Protein AF-A0A4Y2L4U5-F1 (afdb_monomer_lite)

InterPro domains:
  IPR036397 Ribonuclease H superfamily [G3DSA:3.30.420.10] (2-110)

Secondary structure (DSSP, 8-state):
----PPPP-----------EEEEE-SS-EEEEEE-EEEETTEEEE----HHHHHHHIIIIIHHHHHHTT-TTTPPEE----TTTT-HHHHHHHHHHH-GGGEE-TT---S--SSS--

Organism: Araneus ventricosus (NCBI:txid182803)

Structure (mmCIF, N/CA/C/O backbone):
data_AF-A0A4Y2L4U5-F1
#
_entry.id   AF-A0A4Y2L4U5-F1
#
loop_
_atom_site.group_PDB
_atom_site.id
_atom_site.type_symbol
_atom_site.label_atom_id
_atom_site.label_alt_id
_atom_site.label_comp_id
_atom_site.label_asym_id
_atom_site.label_entity_id
_atom_site.label_seq_id
_atom_site.pdbx_PDB_ins_code
_atom_site.Cartn_x
_atom_site.Cartn_y
_atom_site.Cartn_z
_atom_site.occupancy
_atom_site.B_iso_or_equiv
_atom_site.auth_seq_id
_atom_site.auth_comp_id
_atom_site.auth_asym_id
_atom_site.auth_atom_id
_atom_site.pdbx_PDB_model_num
ATOM 1 N N . MET A 1 1 ? 17.353 -21.705 -60.946 1.00 41.56 1 MET A N 1
ATOM 2 C CA . MET A 1 1 ? 17.799 -20.732 -59.926 1.00 41.56 1 MET A CA 1
ATOM 3 C C . MET A 1 1 ? 16.561 -20.197 -59.204 1.00 41.56 1 MET A C 1
ATOM 5 O O . MET A 1 1 ? 16.009 -19.189 -59.617 1.00 41.56 1 MET A O 1
ATOM 9 N N . GLY A 1 2 ? 16.032 -20.931 -58.219 1.00 46.03 2 GLY A N 1
ATOM 10 C CA . GLY A 1 2 ? 14.831 -20.514 -57.483 1.00 46.03 2 GLY A CA 1
ATOM 11 C C . GLY A 1 2 ? 15.214 -19.593 -56.328 1.00 46.03 2 GLY A C 1
ATOM 12 O O . GLY A 1 2 ? 15.958 -20.016 -55.444 1.00 46.03 2 GLY A O 1
ATOM 13 N N . LYS A 1 3 ? 14.755 -18.337 -56.345 1.00 51.97 3 LYS A N 1
ATOM 14 C CA . LYS A 1 3 ? 14.899 -17.430 -55.199 1.00 51.97 3 LYS A CA 1
ATOM 15 C C . LYS A 1 3 ? 14.043 -17.972 -54.053 1.00 51.97 3 LYS A C 1
ATOM 17 O O . LYS A 1 3 ? 12.841 -18.145 -54.214 1.00 51.97 3 LYS A O 1
ATOM 22 N N . ARG A 1 4 ? 14.674 -18.261 -52.913 1.00 55.44 4 ARG A N 1
ATOM 23 C CA . ARG A 1 4 ? 13.968 -18.499 -51.650 1.00 55.44 4 ARG A CA 1
ATOM 24 C C . ARG A 1 4 ? 13.429 -17.153 -51.182 1.00 55.44 4 ARG A C 1
ATOM 26 O O . ARG A 1 4 ? 14.217 -16.263 -50.874 1.00 55.44 4 ARG A O 1
ATOM 33 N N . GLU A 1 5 ? 12.113 -16.998 -51.179 1.00 60.00 5 GLU A N 1
ATOM 34 C CA . GLU A 1 5 ? 11.465 -15.865 -50.527 1.00 60.00 5 GLU A CA 1
ATOM 35 C C . GLU A 1 5 ? 11.563 -16.060 -49.010 1.00 60.00 5 GLU A C 1
ATOM 37 O O . GLU A 1 5 ? 11.252 -17.130 -48.483 1.00 60.00 5 GLU A O 1
ATOM 42 N N . SER A 1 6 ? 12.079 -15.053 -48.308 1.00 60.22 6 SER A N 1
ATOM 43 C CA . SER A 1 6 ? 12.172 -15.060 -46.851 1.00 60.22 6 SER A CA 1
ATOM 44 C C . SER A 1 6 ? 10.791 -14.808 -46.256 1.00 60.22 6 SER A C 1
ATOM 46 O O . SER A 1 6 ? 10.189 -13.764 -46.510 1.00 60.22 6 SER A O 1
ATOM 48 N N . VAL A 1 7 ? 10.316 -15.741 -45.437 1.00 60.62 7 VAL A N 1
ATOM 49 C CA . VAL A 1 7 ? 9.098 -15.572 -44.639 1.00 60.62 7 VAL A CA 1
ATOM 50 C C . VAL A 1 7 ? 9.316 -14.407 -43.660 1.00 60.62 7 VAL A C 1
ATOM 52 O O . VAL A 1 7 ? 10.354 -14.384 -42.991 1.00 60.62 7 VAL A O 1
ATOM 55 N N . PRO A 1 8 ? 8.400 -13.426 -43.564 1.00 58.03 8 PRO A N 1
ATOM 56 C CA . PRO A 1 8 ? 8.550 -12.332 -42.616 1.00 58.03 8 PRO A CA 1
ATOM 57 C C . PRO A 1 8 ? 8.542 -12.879 -41.186 1.00 58.03 8 PRO A C 1
ATOM 59 O O . PRO A 1 8 ? 7.663 -13.648 -40.797 1.00 58.03 8 PRO A O 1
ATOM 62 N N . ASN A 1 9 ? 9.556 -12.481 -40.418 1.00 53.09 9 ASN A N 1
ATOM 63 C CA . ASN A 1 9 ? 9.706 -12.802 -39.007 1.00 53.09 9 ASN A CA 1
ATOM 64 C C . ASN A 1 9 ? 8.513 -12.197 -38.253 1.00 53.09 9 ASN A C 1
ATOM 66 O O . ASN A 1 9 ? 8.425 -10.978 -38.110 1.00 53.09 9 ASN A O 1
ATOM 70 N N . ALA A 1 10 ? 7.561 -13.031 -37.841 1.00 52.31 10 ALA A N 1
ATOM 71 C CA . ALA A 1 10 ? 6.441 -12.583 -37.034 1.00 52.31 10 ALA A CA 1
ATOM 72 C C . ALA A 1 10 ? 6.991 -12.107 -35.684 1.00 52.31 10 ALA A C 1
ATOM 74 O O . ALA A 1 10 ? 7.382 -12.913 -34.840 1.00 52.31 10 ALA A O 1
ATOM 75 N N . THR A 1 11 ? 7.038 -10.791 -35.480 1.00 55.84 11 THR A N 1
ATOM 76 C CA . THR A 1 11 ? 7.240 -10.205 -34.158 1.00 55.84 11 THR A CA 1
ATOM 77 C C . THR A 1 11 ? 6.074 -10.667 -33.293 1.00 55.84 11 THR A C 1
ATOM 79 O O . THR A 1 11 ? 4.966 -10.148 -33.413 1.00 55.84 11 THR A O 1
ATOM 82 N N . ILE A 1 12 ? 6.298 -11.677 -32.449 1.00 56.53 12 ILE A N 1
ATOM 83 C CA . ILE A 1 12 ? 5.379 -12.004 -31.359 1.00 56.53 12 ILE A CA 1
ATOM 84 C C . ILE A 1 12 ? 5.230 -10.705 -30.566 1.00 56.53 12 ILE A C 1
ATOM 86 O O . ILE A 1 12 ? 6.202 -10.227 -29.976 1.00 56.53 12 ILE A O 1
ATOM 90 N N . ALA A 1 13 ? 4.045 -10.093 -30.604 1.00 57.28 13 ALA A N 1
ATOM 91 C CA . ALA A 1 13 ? 3.735 -8.985 -29.720 1.00 57.28 13 ALA A CA 1
ATOM 92 C C . ALA A 1 13 ? 3.994 -9.483 -28.296 1.00 57.28 13 ALA A C 1
ATOM 94 O O . ALA A 1 13 ? 3.354 -10.432 -27.840 1.00 57.28 13 ALA A O 1
ATOM 95 N N . SER A 1 14 ? 4.993 -8.904 -27.629 1.00 60.44 14 SER A N 1
ATOM 96 C CA . SER A 1 14 ? 5.246 -9.185 -26.223 1.00 60.44 14 SER A CA 1
ATOM 97 C C . SER A 1 14 ? 3.952 -8.892 -25.473 1.00 60.44 14 SER A C 1
ATOM 99 O O . SER A 1 14 ? 3.481 -7.753 -25.483 1.00 60.44 14 SER A O 1
ATOM 101 N N . LEU A 1 15 ? 3.337 -9.918 -24.882 1.00 58.50 15 LEU A N 1
ATOM 102 C CA . LEU A 1 15 ? 2.207 -9.733 -23.981 1.00 58.50 15 LEU A CA 1
ATOM 103 C C . LEU A 1 15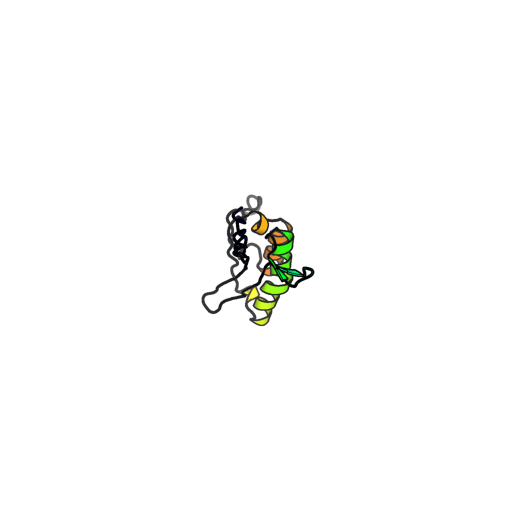 ? 2.724 -8.927 -22.788 1.00 58.50 15 LEU A C 1
ATOM 105 O O . LEU A 1 15 ? 3.405 -9.456 -21.909 1.00 58.50 15 LEU A O 1
ATOM 109 N N . GLN A 1 16 ? 2.463 -7.622 -22.789 1.00 70.50 16 GLN A N 1
ATOM 110 C CA . GLN A 1 16 ? 2.907 -6.741 -21.719 1.00 70.50 16 GLN A CA 1
ATOM 111 C C . GLN A 1 16 ? 2.064 -7.012 -20.469 1.00 70.50 16 GLN A C 1
ATOM 113 O O . GLN A 1 16 ? 0.886 -6.666 -20.406 1.00 70.50 16 GLN A O 1
ATOM 118 N N . SER A 1 17 ? 2.668 -7.653 -19.465 1.00 80.50 17 SER A N 1
ATOM 119 C CA . SER A 1 17 ? 2.037 -7.853 -18.160 1.00 80.50 17 SER A CA 1
ATOM 120 C C . SER A 1 17 ? 2.022 -6.537 -17.390 1.00 80.50 17 SER A C 1
ATOM 122 O O . SER A 1 17 ? 3.076 -6.064 -16.964 1.00 80.50 17 SER A O 1
ATOM 124 N N . GLN A 1 18 ? 0.830 -5.995 -17.145 1.00 86.88 18 GLN A N 1
ATOM 125 C CA . GLN A 1 18 ? 0.650 -4.831 -16.280 1.00 86.88 18 GLN A CA 1
ATOM 126 C C . GLN A 1 18 ? 0.727 -5.225 -14.805 1.00 86.88 18 GLN A C 1
ATOM 12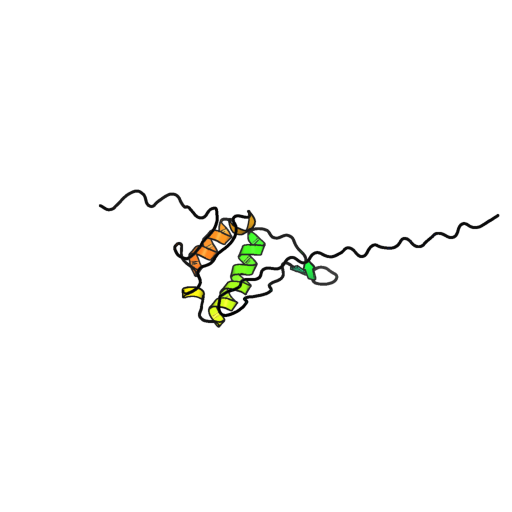8 O O . GLN A 1 18 ? 0.233 -6.279 -14.404 1.00 86.88 18 GLN A O 1
ATOM 133 N N . LYS A 1 19 ? 1.355 -4.372 -13.993 1.00 92.44 19 LYS A N 1
ATOM 134 C CA . LYS A 1 19 ? 1.376 -4.511 -12.534 1.00 92.44 19 LYS A CA 1
ATOM 135 C C . LYS A 1 19 ? 0.517 -3.416 -11.934 1.00 92.44 19 LYS A C 1
ATOM 137 O O . LYS A 1 19 ? 0.769 -2.233 -12.154 1.00 92.44 19 LYS A O 1
ATOM 142 N N . VAL A 1 20 ? -0.479 -3.830 -11.167 1.00 93.69 20 VAL A N 1
ATOM 143 C CA . VAL A 1 20 ? -1.492 -2.951 -10.593 1.00 93.69 20 VAL A CA 1
ATOM 144 C C . VAL A 1 20 ? -1.594 -3.193 -9.094 1.00 93.69 20 VAL A C 1
ATOM 146 O O . VAL A 1 20 ? -1.457 -4.324 -8.628 1.00 93.69 20 VAL A O 1
ATOM 149 N N . TRP A 1 21 ? -1.843 -2.128 -8.345 1.00 96.06 21 TRP A N 1
ATOM 150 C CA . TRP A 1 21 ? -2.310 -2.185 -6.973 1.00 96.06 21 TRP A CA 1
ATOM 151 C C . TRP A 1 21 ? -3.797 -1.845 -6.932 1.00 96.06 21 TRP A C 1
ATOM 153 O O . TRP A 1 21 ? -4.240 -0.873 -7.544 1.00 96.06 21 TRP A O 1
ATOM 163 N N . CYS A 1 22 ? -4.570 -2.626 -6.190 1.00 95.44 22 CYS A N 1
ATOM 164 C CA . CYS A 1 22 ? -5.971 -2.339 -5.930 1.00 95.44 22 CYS A CA 1
ATOM 165 C C . CYS A 1 22 ? -6.312 -2.775 -4.509 1.00 95.44 22 CYS A C 1
ATOM 167 O O . CYS A 1 22 ? -5.993 -3.892 -4.104 1.00 95.44 22 CYS A O 1
ATOM 169 N N . GLY A 1 23 ? -6.985 -1.898 -3.775 1.00 94.44 23 GLY A N 1
ATOM 170 C CA . GLY A 1 23 ? -7.600 -2.200 -2.494 1.00 94.44 23 GLY A CA 1
ATOM 171 C C .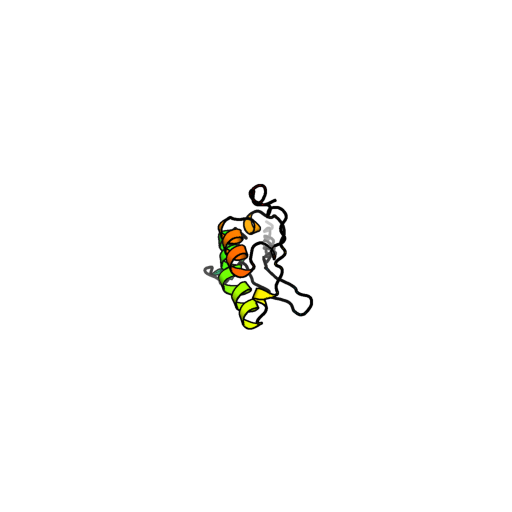 GLY A 1 23 ? -9.093 -2.419 -2.682 1.00 94.44 23 GLY A C 1
ATOM 172 O O . GLY A 1 23 ? -9.715 -1.836 -3.570 1.00 94.44 23 GLY A O 1
ATOM 173 N N . PHE A 1 24 ? -9.690 -3.241 -1.834 1.00 93.75 24 PHE A N 1
ATOM 174 C CA . PHE A 1 24 ? -11.134 -3.407 -1.781 1.00 93.75 24 PHE A CA 1
ATOM 175 C C . PHE A 1 24 ? -11.592 -3.322 -0.332 1.00 93.75 24 PHE A C 1
ATOM 177 O O . PHE A 1 24 ? -10.916 -3.783 0.586 1.00 93.75 24 PHE A O 1
ATOM 184 N N . THR A 1 25 ? -12.747 -2.706 -0.137 1.00 91.81 25 THR A N 1
ATOM 185 C CA . THR A 1 25 ? -13.463 -2.665 1.137 1.00 91.81 25 THR A CA 1
ATOM 186 C C . THR A 1 25 ? -14.849 -3.267 0.928 1.00 91.81 25 THR A C 1
ATOM 188 O O . THR A 1 25 ? -15.252 -3.530 -0.205 1.00 91.81 25 THR A O 1
ATOM 191 N N . ALA A 1 26 ? -15.621 -3.437 2.001 1.00 91.69 26 ALA A N 1
ATOM 192 C CA . ALA A 1 26 ? -17.017 -3.856 1.882 1.00 91.69 26 ALA A CA 1
ATOM 193 C C . ALA A 1 26 ? -17.900 -2.838 1.125 1.00 91.69 26 ALA A C 1
ATOM 195 O O . ALA A 1 26 ? -18.963 -3.206 0.636 1.00 91.69 26 ALA A O 1
ATOM 196 N N . ALA A 1 27 ? -17.481 -1.570 1.032 1.00 92.00 27 ALA A N 1
ATOM 197 C CA . ALA A 1 27 ? -18.296 -0.486 0.482 1.00 92.00 27 ALA A CA 1
ATOM 198 C C . ALA A 1 27 ? -17.834 0.001 -0.903 1.00 92.00 27 ALA A C 1
ATOM 200 O O . ALA A 1 27 ? -18.642 0.499 -1.682 1.00 92.00 27 ALA A O 1
ATOM 201 N N . PHE A 1 28 ? -16.539 -0.092 -1.211 1.00 92.44 28 PHE A N 1
ATOM 202 C CA . PHE A 1 28 ? -15.974 0.404 -2.468 1.00 92.44 28 PHE A CA 1
ATOM 203 C C . PHE A 1 28 ? -14.598 -0.191 -2.774 1.00 92.44 28 PHE A C 1
ATOM 205 O O . PHE A 1 28 ? -13.891 -0.696 -1.897 1.00 92.44 28 PHE A O 1
ATOM 212 N N . ILE A 1 29 ? -14.208 -0.058 -4.040 1.00 94.75 29 ILE A N 1
ATOM 213 C CA . ILE A 1 29 ? -12.874 -0.362 -4.560 1.00 94.75 29 ILE A CA 1
ATOM 214 C C . ILE A 1 29 ? -11.997 0.899 -4.484 1.00 94.75 29 ILE A C 1
ATOM 216 O O . ILE A 1 29 ? -12.477 2.011 -4.717 1.00 94.75 29 ILE A O 1
ATOM 220 N N . VAL A 1 30 ? -10.714 0.724 -4.161 1.00 94.88 30 VAL A N 1
ATOM 221 C CA . VAL A 1 30 ? -9.694 1.780 -4.101 1.00 94.88 30 VAL A CA 1
ATOM 222 C C . VAL A 1 30 ? -8.592 1.488 -5.109 1.00 94.88 30 VAL A C 1
ATOM 224 O O . VAL A 1 30 ? -7.979 0.424 -5.068 1.00 94.88 30 VAL A O 1
ATOM 227 N N . GLY A 1 31 ? -8.323 2.439 -5.998 1.00 91.81 31 GLY A N 1
ATOM 228 C CA . GLY A 1 31 ? -7.540 2.191 -7.212 1.00 91.81 31 GLY A CA 1
ATOM 229 C C . GLY A 1 31 ? -8.453 1.838 -8.396 1.00 91.81 31 GLY A C 1
ATOM 230 O O . GLY A 1 31 ? -9.650 2.137 -8.334 1.00 91.81 31 GLY A O 1
ATOM 231 N N . PRO A 1 32 ? -7.930 1.229 -9.479 1.00 93.62 32 PRO A N 1
ATOM 232 C CA . PRO A 1 32 ? -6.580 0.677 -9.664 1.00 93.62 32 PRO A CA 1
ATOM 233 C C . PRO A 1 32 ? -5.473 1.739 -9.747 1.00 93.62 32 PRO A C 1
ATOM 235 O O . PRO A 1 32 ? -5.660 2.796 -10.342 1.00 93.62 32 PRO A O 1
ATOM 238 N N . PHE A 1 33 ? -4.300 1.429 -9.194 1.00 94.94 33 PHE A N 1
ATOM 239 C CA . PHE A 1 33 ? -3.082 2.234 -9.318 1.00 94.94 33 PHE A CA 1
ATOM 240 C C . PHE A 1 33 ? -2.008 1.433 -10.053 1.00 94.94 33 PHE A C 1
ATOM 242 O O . PHE A 1 33 ? -1.725 0.292 -9.693 1.00 94.94 33 PHE A O 1
ATOM 249 N N . PHE A 1 34 ? -1.402 2.015 -11.082 1.00 93.25 34 PHE A N 1
ATOM 250 C CA . PHE A 1 34 ? -0.459 1.311 -11.948 1.00 93.25 34 PHE A CA 1
ATOM 251 C C . PHE A 1 34 ? 0.987 1.544 -11.505 1.00 93.25 34 PHE A C 1
ATOM 253 O O . PHE A 1 34 ? 1.371 2.654 -11.135 1.00 93.25 34 PHE A O 1
ATOM 260 N N . PHE A 1 35 ? 1.802 0.490 -11.556 1.00 92.81 35 PHE A N 1
ATOM 261 C CA . PHE A 1 35 ? 3.246 0.603 -11.372 1.00 92.81 35 PHE A CA 1
ATOM 262 C C . PHE A 1 35 ? 3.908 0.866 -12.720 1.00 92.81 35 PHE A C 1
ATOM 264 O O . PHE A 1 35 ? 4.342 -0.063 -13.407 1.00 92.81 35 PHE A O 1
ATOM 271 N N . GLU A 1 36 ? 4.031 2.139 -13.078 1.00 93.00 36 GLU A N 1
ATOM 272 C CA . GLU A 1 36 ? 4.572 2.586 -14.362 1.00 93.00 36 GLU A CA 1
ATOM 273 C C . GLU A 1 36 ? 5.636 3.675 -14.187 1.00 93.00 36 GLU A C 1
ATOM 275 O O . GLU A 1 36 ? 5.626 4.433 -13.218 1.00 93.00 36 GLU A O 1
ATOM 280 N N . GLU A 1 37 ? 6.556 3.754 -15.143 1.00 89.75 37 GLU A N 1
ATOM 281 C CA . GLU A 1 37 ? 7.488 4.870 -15.313 1.00 89.75 37 GLU A CA 1
ATOM 282 C C . GLU A 1 37 ? 7.330 5.486 -16.696 1.00 89.75 37 GLU A C 1
ATOM 284 O O . GLU A 1 37 ? 7.007 4.796 -17.661 1.00 89.75 37 GLU A O 1
ATOM 289 N N . ILE A 1 38 ? 7.592 6.788 -16.808 1.00 90.06 38 ILE A N 1
ATOM 290 C CA . ILE A 1 38 ? 7.545 7.484 -18.093 1.00 90.06 38 ILE A CA 1
ATOM 291 C C . ILE A 1 38 ? 8.805 7.123 -18.884 1.00 90.06 38 ILE A C 1
ATOM 293 O O . ILE A 1 38 ? 9.904 7.578 -18.569 1.00 90.06 38 ILE A O 1
ATOM 297 N N . GLY A 1 39 ? 8.637 6.291 -19.908 1.00 88.69 39 GLY A N 1
ATOM 298 C CA . GLY A 1 39 ? 9.664 5.996 -20.895 1.00 88.69 39 GLY A CA 1
ATOM 299 C C . GLY A 1 39 ? 9.597 6.936 -22.106 1.00 88.69 39 GLY A C 1
ATOM 300 O O . GLY A 1 39 ? 8.653 7.715 -22.251 1.00 88.69 39 GLY A O 1
ATOM 301 N N . PRO A 1 40 ? 10.558 6.824 -23.041 1.00 89.00 40 PRO A N 1
ATOM 302 C CA . PRO A 1 40 ? 10.606 7.645 -24.258 1.00 89.00 40 PRO A CA 1
ATOM 303 C C . PRO A 1 40 ? 9.359 7.540 -25.148 1.00 89.00 40 PRO A C 1
ATOM 305 O O . PRO A 1 40 ? 9.093 8.429 -25.950 1.00 89.00 40 PRO A O 1
ATOM 308 N N . SER A 1 41 ? 8.605 6.445 -25.025 1.00 89.75 41 SER A N 1
ATOM 309 C CA . SER A 1 41 ? 7.414 6.150 -25.831 1.00 89.75 41 SER A CA 1
ATOM 310 C C . SER A 1 41 ? 6.121 6.126 -25.008 1.00 89.75 41 SER A C 1
ATOM 312 O O . SER A 1 41 ? 5.106 5.641 -25.497 1.00 89.75 41 SER A O 1
ATOM 314 N N . GLY A 1 42 ? 6.149 6.636 -23.771 1.00 88.56 42 GLY A N 1
ATOM 315 C CA . GLY A 1 42 ? 5.009 6.639 -22.852 1.00 88.56 42 GLY A CA 1
ATOM 316 C C . GLY A 1 42 ? 5.225 5.769 -21.609 1.00 88.56 42 GLY A C 1
ATOM 317 O O . GLY A 1 42 ? 6.358 5.362 -21.335 1.00 88.56 42 GLY A O 1
ATOM 318 N N . PRO A 1 43 ? 4.162 5.513 -20.826 1.00 87.06 43 PRO A N 1
ATOM 319 C CA . PRO A 1 43 ? 4.247 4.716 -19.609 1.00 87.06 43 PRO A CA 1
ATOM 320 C C . PRO A 1 43 ? 4.706 3.283 -19.891 1.00 87.06 43 PRO A C 1
ATOM 322 O O . PRO A 1 43 ? 4.212 2.616 -20.800 1.00 87.06 43 PRO A O 1
ATOM 325 N N . VAL A 1 44 ? 5.660 2.806 -19.098 1.00 90.00 44 VAL A N 1
ATOM 326 C CA . VAL A 1 44 ? 6.192 1.446 -19.160 1.00 90.00 44 VAL A CA 1
ATOM 327 C C . VAL A 1 44 ? 6.023 0.802 -17.795 1.00 90.00 44 VAL A C 1
ATOM 329 O O . VAL A 1 44 ? 6.433 1.367 -16.780 1.00 90.00 44 VAL A O 1
ATOM 332 N N . THR A 1 45 ? 5.451 -0.401 -17.763 1.00 90.69 45 THR A N 1
ATOM 333 C CA . THR A 1 45 ? 5.302 -1.160 -16.523 1.00 90.69 45 THR A CA 1
ATOM 334 C C . THR A 1 45 ? 6.657 -1.402 -15.878 1.00 90.69 45 THR A C 1
ATOM 336 O O . THR A 1 45 ? 7.590 -1.902 -16.507 1.00 90.69 45 THR A O 1
ATOM 339 N N . CYS A 1 46 ? 6.745 -1.136 -14.584 1.00 90.62 46 CYS A N 1
ATOM 340 C CA . CYS A 1 46 ? 7.968 -1.311 -13.827 1.00 90.62 46 CYS A CA 1
ATOM 341 C C . CYS A 1 46 ? 7.870 -2.454 -12.806 1.00 90.62 46 CYS A C 1
ATOM 343 O O . CYS A 1 46 ? 6.848 -3.137 -12.672 1.00 90.62 46 CYS A O 1
ATOM 345 N N . SER A 1 47 ? 8.980 -2.751 -12.130 1.00 91.94 47 SER A N 1
ATOM 346 C CA . SER A 1 47 ? 8.993 -3.733 -11.042 1.00 91.94 47 SER A CA 1
ATOM 347 C C . SER A 1 47 ? 8.466 -3.116 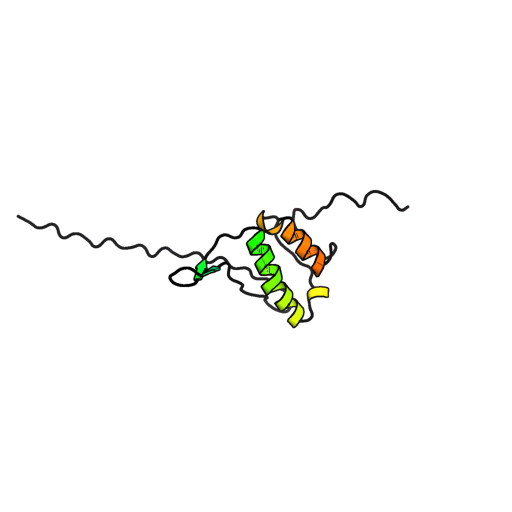-9.746 1.00 91.94 47 SER A C 1
ATOM 349 O O . SER A 1 47 ? 8.737 -1.951 -9.458 1.00 91.94 47 SER A O 1
ATOM 351 N N . VAL A 1 48 ? 7.756 -3.908 -8.939 1.00 93.81 48 VAL A N 1
ATOM 352 C CA . VAL A 1 48 ? 7.317 -3.488 -7.603 1.00 93.81 48 VAL A CA 1
ATOM 353 C C . VAL A 1 48 ? 8.473 -3.700 -6.632 1.00 93.81 48 VAL A C 1
ATOM 355 O O . VAL A 1 48 ? 8.943 -4.819 -6.442 1.00 93.81 48 VAL A O 1
ATOM 358 N N . ASN A 1 49 ? 8.935 -2.622 -6.009 1.00 94.81 49 ASN A N 1
ATOM 359 C CA . ASN A 1 49 ? 9.919 -2.657 -4.931 1.00 94.81 49 ASN A CA 1
ATOM 360 C C . ASN A 1 49 ? 9.416 -1.822 -3.745 1.00 94.81 49 ASN A C 1
ATOM 362 O O . ASN A 1 49 ? 8.411 -1.122 -3.867 1.00 94.81 49 ASN A O 1
ATOM 366 N N . GLY A 1 50 ? 10.099 -1.899 -2.599 1.00 95.38 50 GLY A N 1
ATOM 367 C CA . GLY A 1 50 ? 9.653 -1.221 -1.376 1.00 95.38 50 GLY A CA 1
ATOM 368 C C . GLY A 1 50 ? 9.486 0.293 -1.539 1.00 95.38 50 GLY A C 1
ATOM 369 O O . GLY A 1 50 ? 8.500 0.846 -1.070 1.00 95.38 50 GLY A O 1
ATOM 370 N N . THR A 1 51 ? 10.392 0.955 -2.263 1.00 95.94 51 THR A N 1
ATOM 371 C CA . THR A 1 51 ? 10.325 2.405 -2.513 1.00 95.94 51 THR A CA 1
ATOM 372 C C . THR A 1 51 ? 9.129 2.784 -3.382 1.00 95.94 51 THR A C 1
ATOM 374 O O . THR A 1 51 ? 8.403 3.713 -3.060 1.00 95.94 51 THR A O 1
ATOM 377 N N . ARG A 1 52 ? 8.883 2.054 -4.475 1.00 96.06 52 ARG A N 1
ATOM 378 C CA . ARG A 1 52 ? 7.744 2.313 -5.372 1.00 96.06 52 ARG A CA 1
ATOM 379 C C . ARG A 1 52 ? 6.415 1.983 -4.703 1.00 96.06 52 ARG A C 1
ATOM 381 O O . ARG A 1 52 ? 5.430 2.673 -4.941 1.00 96.06 52 ARG A O 1
ATOM 388 N N . TYR A 1 53 ? 6.394 0.948 -3.866 1.00 97.19 53 TYR A N 1
ATOM 389 C CA . TYR A 1 53 ? 5.226 0.598 -3.069 1.00 97.19 53 TYR A CA 1
ATOM 390 C C . TYR A 1 53 ? 4.921 1.689 -2.037 1.00 97.19 53 TYR A C 1
ATOM 392 O O . TYR A 1 53 ? 3.805 2.194 -2.015 1.00 97.19 53 TYR A O 1
ATOM 400 N N . GLU A 1 54 ? 5.916 2.132 -1.258 1.00 97.56 54 GLU A N 1
ATOM 401 C CA . GLU A 1 54 ? 5.774 3.266 -0.330 1.00 97.56 54 GLU A CA 1
ATOM 402 C C . GLU A 1 54 ? 5.281 4.525 -1.048 1.00 97.56 54 GLU A C 1
ATOM 404 O O . GLU A 1 54 ? 4.299 5.129 -0.617 1.00 97.56 54 GLU A O 1
ATOM 409 N N . PHE A 1 55 ? 5.887 4.864 -2.189 1.00 96.88 55 PHE A N 1
ATOM 410 C CA . PHE A 1 55 ? 5.493 6.020 -2.986 1.00 96.88 55 PHE A CA 1
ATOM 411 C C . PHE A 1 55 ? 4.030 5.937 -3.439 1.00 96.88 55 PHE A C 1
ATOM 413 O O . PHE A 1 55 ? 3.297 6.923 -3.342 1.00 96.88 55 PHE A O 1
ATOM 420 N N . LEU A 1 56 ? 3.582 4.771 -3.912 1.00 97.25 56 LEU A N 1
ATOM 421 C CA . LEU A 1 56 ? 2.192 4.555 -4.312 1.00 97.25 56 LEU A CA 1
ATOM 422 C C . LEU A 1 56 ? 1.243 4.704 -3.120 1.00 97.25 56 LEU A C 1
ATOM 424 O O . LEU A 1 56 ? 0.227 5.393 -3.229 1.00 97.25 56 LEU A O 1
ATOM 428 N N . LEU A 1 57 ? 1.581 4.116 -1.969 1.00 97.25 57 LEU A N 1
ATOM 429 C CA . LEU A 1 57 ? 0.760 4.236 -0.767 1.00 97.25 57 LEU A CA 1
ATOM 430 C C . LEU A 1 57 ? 0.623 5.700 -0.332 1.00 97.25 57 LEU A C 1
ATOM 432 O O . LEU A 1 57 ? -0.488 6.179 -0.109 1.00 97.25 57 LEU A O 1
ATOM 436 N N . ARG A 1 58 ? 1.748 6.416 -0.256 1.00 98.00 58 ARG A N 1
ATOM 437 C CA . ARG A 1 58 ? 1.821 7.796 0.230 1.00 98.00 58 ARG A CA 1
ATOM 438 C C . ARG A 1 58 ? 1.102 8.787 -0.670 1.00 98.00 58 ARG A C 1
ATOM 440 O O . ARG A 1 58 ? 0.430 9.681 -0.169 1.00 98.00 58 ARG A O 1
ATOM 447 N N . ASN A 1 59 ? 1.276 8.654 -1.981 1.00 97.00 59 ASN A N 1
ATOM 448 C CA . ASN A 1 59 ? 0.832 9.674 -2.930 1.00 97.00 59 ASN A CA 1
ATOM 449 C C . ASN A 1 59 ? -0.513 9.350 -3.582 1.00 97.00 59 ASN A C 1
ATOM 451 O O . ASN A 1 59 ? -1.138 10.250 -4.133 1.00 97.00 59 ASN A O 1
ATOM 455 N N . GLN A 1 60 ? -0.966 8.093 -3.537 1.00 96.56 60 GLN A N 1
ATOM 456 C CA . GLN A 1 60 ? -2.204 7.681 -4.204 1.00 96.56 60 GLN A CA 1
ATOM 457 C C . GLN A 1 60 ? -3.201 7.063 -3.225 1.00 96.56 60 GLN A C 1
ATOM 459 O O . GLN A 1 60 ? -4.303 7.589 -3.071 1.00 96.56 60 GLN A O 1
ATOM 464 N N . LEU A 1 61 ? -2.824 5.991 -2.520 1.00 96.56 61 LEU A N 1
ATOM 465 C CA . LEU A 1 61 ? -3.765 5.292 -1.640 1.00 96.56 61 LEU A CA 1
ATOM 466 C C . LEU A 1 61 ? -4.239 6.169 -0.480 1.00 96.56 61 LEU A C 1
ATOM 468 O O . LEU A 1 61 ? -5.441 6.344 -0.295 1.00 96.56 61 LEU A O 1
ATOM 472 N N . ILE A 1 62 ? -3.307 6.675 0.329 1.00 96.62 62 ILE A N 1
ATOM 473 C CA . ILE A 1 62 ? -3.640 7.423 1.544 1.00 96.62 62 ILE A CA 1
ATOM 474 C C . ILE A 1 62 ? -4.482 8.659 1.191 1.00 96.62 62 ILE A C 1
ATOM 476 O O . ILE A 1 62 ? -5.560 8.793 1.771 1.00 96.62 62 ILE A O 1
ATOM 480 N N . PRO A 1 63 ? -4.114 9.487 0.192 1.00 96.81 63 PRO A N 1
ATOM 481 C CA . PRO A 1 63 ? -4.973 10.575 -0.268 1.00 96.81 63 PRO A CA 1
ATOM 482 C C . PRO A 1 63 ? -6.366 10.118 -0.718 1.00 96.81 63 PRO A C 1
ATOM 484 O O . PRO A 1 63 ? -7.357 10.758 -0.368 1.00 96.81 63 PRO A O 1
ATOM 487 N N . ALA A 1 64 ? -6.484 8.992 -1.433 1.00 95.75 64 ALA A N 1
ATOM 488 C CA . ALA A 1 64 ? -7.785 8.462 -1.849 1.00 95.75 64 ALA A CA 1
ATOM 489 C C . ALA A 1 64 ? -8.660 8.035 -0.654 1.00 95.75 64 ALA A C 1
ATOM 491 O O . ALA A 1 64 ? -9.875 8.245 -0.667 1.00 95.75 64 ALA A O 1
ATOM 492 N N . LEU A 1 65 ? -8.059 7.468 0.395 1.00 95.56 65 LEU A N 1
ATOM 493 C CA . LEU A 1 65 ? -8.764 7.125 1.633 1.00 95.56 65 LEU A CA 1
ATOM 494 C C . LEU A 1 65 ? -9.129 8.374 2.450 1.00 95.56 65 LEU A C 1
ATOM 496 O O . LEU A 1 65 ? -10.218 8.426 3.027 1.00 95.56 65 LEU A O 1
ATOM 500 N N . GLN A 1 66 ? -8.261 9.390 2.475 1.00 95.75 66 GLN A N 1
ATOM 501 C CA . GLN A 1 66 ? -8.512 10.669 3.149 1.00 95.75 66 GLN A CA 1
ATOM 502 C C . GLN A 1 66 ? -9.687 11.411 2.516 1.00 95.75 66 GLN A C 1
ATOM 504 O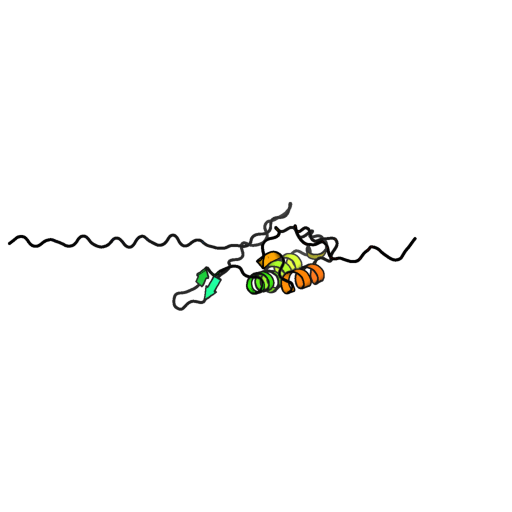 O . GLN A 1 66 ? -10.577 11.860 3.231 1.00 95.75 66 GLN A O 1
ATOM 509 N N . GLN A 1 67 ? -9.743 11.473 1.183 1.00 95.19 67 GLN A N 1
ATOM 510 C CA . GLN A 1 67 ? -10.865 12.081 0.455 1.00 95.19 67 GLN A CA 1
ATOM 511 C C . GLN A 1 67 ? -12.206 11.409 0.767 1.00 95.19 67 GLN A C 1
ATOM 513 O O . GLN A 1 67 ? -13.252 12.047 0.711 1.00 95.19 67 GLN A O 1
ATOM 518 N N . ARG A 1 68 ? -12.176 10.119 1.111 1.00 93.81 68 ARG A N 1
ATOM 519 C CA . ARG A 1 68 ? -13.353 9.343 1.511 1.00 93.81 68 ARG A CA 1
ATOM 520 C C . ARG A 1 68 ? -13.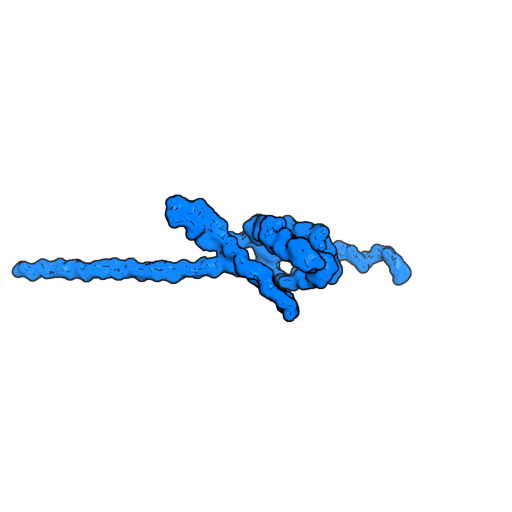601 9.346 3.022 1.00 93.81 68 ARG A C 1
ATOM 522 O O . ARG A 1 68 ? -14.549 8.709 3.465 1.00 93.81 68 ARG A O 1
ATOM 529 N N . GLY A 1 69 ? -12.757 10.018 3.808 1.00 95.00 69 GLY A N 1
ATOM 530 C CA . GLY A 1 69 ? -12.878 10.098 5.265 1.00 95.00 69 GLY A CA 1
ATOM 531 C C . GLY A 1 69 ? -12.731 8.752 5.981 1.00 95.00 69 GLY A C 1
ATOM 532 O O . GLY A 1 69 ? -13.359 8.543 7.013 1.00 95.00 69 GLY A O 1
ATOM 533 N N . CYS A 1 70 ? -11.953 7.816 5.427 1.00 93.81 70 CYS A N 1
ATOM 534 C CA . CYS A 1 70 ? -11.921 6.425 5.900 1.00 93.81 70 CYS A CA 1
ATOM 535 C C . CYS A 1 70 ? -10.552 5.935 6.392 1.00 93.81 70 CYS A C 1
ATOM 537 O O . CYS A 1 70 ? -10.427 4.769 6.759 1.00 93.81 70 CYS A O 1
ATOM 539 N N . VAL A 1 71 ? -9.521 6.788 6.445 1.00 93.50 71 VAL A N 1
ATOM 540 C CA . VAL A 1 71 ? -8.197 6.387 6.970 1.00 93.50 71 VAL A CA 1
ATOM 541 C C . VAL A 1 71 ? -8.302 5.867 8.405 1.00 93.50 71 VAL A C 1
ATOM 543 O O . VAL A 1 71 ? -7.763 4.807 8.718 1.00 93.50 71 VAL A O 1
ATOM 546 N N . ASP A 1 72 ? -9.066 6.553 9.256 1.00 91.69 72 ASP A N 1
ATOM 547 C CA . ASP A 1 72 ? -9.192 6.216 10.679 1.00 91.69 72 ASP A CA 1
ATOM 548 C C . ASP A 1 72 ? -10.056 4.969 10.945 1.00 91.69 72 ASP A C 1
ATOM 550 O O . ASP A 1 72 ? -9.949 4.345 11.997 1.00 91.69 72 ASP A O 1
ATOM 554 N N . SER A 1 73 ? -10.856 4.533 9.970 1.00 91.56 73 SER A N 1
ATOM 555 C CA . SER A 1 73 ? -11.679 3.319 10.065 1.00 91.56 73 SER A CA 1
ATOM 556 C C . SER A 1 73 ? -11.119 2.130 9.281 1.00 91.56 73 SER A C 1
ATOM 558 O O . SER A 1 73 ? -11.646 1.022 9.379 1.00 91.56 73 SER A O 1
ATOM 560 N N . THR A 1 74 ? -10.052 2.330 8.505 1.00 94.19 74 THR A N 1
ATOM 561 C CA . THR A 1 74 ? -9.475 1.278 7.666 1.00 94.19 74 THR A CA 1
ATOM 562 C C . THR A 1 74 ? -8.562 0.368 8.483 1.00 94.19 74 THR A C 1
ATOM 564 O O . THR A 1 74 ? -7.587 0.826 9.076 1.00 94.19 74 THR A O 1
ATOM 567 N N . ILE A 1 75 ? -8.841 -0.938 8.441 1.00 95.50 75 ILE A N 1
ATOM 568 C CA . ILE A 1 75 ? -7.878 -1.991 8.783 1.00 95.50 75 ILE A CA 1
ATOM 569 C C . ILE A 1 75 ? -7.143 -2.367 7.495 1.00 95.50 75 ILE A C 1
ATOM 571 O O . ILE A 1 75 ? -7.755 -2.848 6.540 1.00 95.50 75 ILE A O 1
ATOM 575 N N . PHE A 1 76 ? -5.836 -2.129 7.453 1.00 95.56 76 PHE A N 1
ATOM 576 C CA . PHE A 1 76 ? -5.009 -2.382 6.283 1.00 95.56 76 PHE A CA 1
ATOM 577 C C . PHE A 1 76 ? -4.474 -3.818 6.295 1.00 95.56 76 PHE A C 1
ATOM 579 O O . PHE A 1 76 ? -3.698 -4.201 7.171 1.00 95.56 76 PHE A O 1
ATOM 586 N N . MET A 1 77 ? -4.868 -4.619 5.306 1.00 95.25 77 MET A N 1
ATOM 587 C CA . MET A 1 77 ? -4.429 -6.007 5.158 1.00 95.25 77 MET A CA 1
ATOM 588 C C . MET A 1 77 ? -3.566 -6.171 3.908 1.00 95.25 77 MET A C 1
ATOM 590 O O . MET A 1 77 ? -3.954 -5.748 2.821 1.00 95.25 77 MET A O 1
ATOM 594 N N . GLN A 1 78 ? -2.415 -6.825 4.054 1.00 92.81 78 GLN A N 1
ATOM 595 C CA . GLN A 1 78 ? -1.524 -7.156 2.940 1.00 92.81 78 GLN A CA 1
ATOM 596 C C . GLN A 1 78 ? -0.797 -8.485 3.171 1.00 92.81 78 GLN A C 1
ATOM 598 O O . GLN A 1 78 ? -0.732 -9.001 4.290 1.00 92.81 78 GLN A O 1
ATOM 603 N N . ASP A 1 79 ? -0.210 -9.039 2.109 1.00 91.94 79 ASP A N 1
ATOM 604 C CA . ASP A 1 79 ? 0.664 -10.204 2.233 1.00 91.94 79 ASP A CA 1
ATOM 605 C C . ASP A 1 79 ? 2.034 -9.841 2.854 1.00 91.94 79 ASP A C 1
ATOM 607 O O . ASP A 1 79 ? 2.306 -8.701 3.239 1.00 91.94 79 ASP A O 1
ATOM 611 N N . GLY A 1 80 ? 2.893 -10.846 3.023 1.00 89.12 80 GLY A N 1
ATOM 612 C CA . GLY A 1 80 ? 4.249 -10.677 3.553 1.00 89.12 80 GLY A CA 1
ATOM 613 C C . GLY A 1 80 ? 5.328 -10.556 2.478 1.00 89.12 80 GLY A C 1
ATOM 614 O O . GLY A 1 80 ? 6.462 -10.946 2.750 1.00 89.12 80 GLY A O 1
ATOM 615 N N . SER A 1 81 ? 4.997 -10.133 1.253 1.00 92.94 81 SER A N 1
ATOM 616 C CA . SER A 1 81 ? 5.992 -10.046 0.180 1.00 92.94 81 SER A CA 1
ATOM 617 C C . SER A 1 81 ? 7.061 -8.981 0.488 1.00 92.94 81 SER A C 1
ATOM 619 O O . SER A 1 81 ? 6.756 -7.985 1.149 1.00 92.94 81 SER A O 1
ATOM 621 N N . PRO A 1 82 ? 8.317 -9.143 0.016 1.00 94.62 82 PRO A N 1
ATOM 622 C CA . PRO A 1 82 ? 9.418 -8.247 0.381 1.00 94.62 82 PRO A CA 1
ATOM 623 C C . PRO A 1 82 ? 9.148 -6.741 0.190 1.00 94.62 82 PRO A C 1
ATOM 625 O O . PRO A 1 82 ? 9.498 -5.973 1.088 1.00 94.62 82 PRO A O 1
ATOM 628 N N . PRO A 1 83 ? 8.501 -6.275 -0.901 1.00 94.81 83 PRO A N 1
ATOM 629 C CA . PRO A 1 83 ? 8.145 -4.862 -1.045 1.00 94.81 83 PRO A CA 1
ATOM 630 C C . PRO A 1 83 ? 7.186 -4.360 0.041 1.00 94.81 83 PRO A C 1
ATOM 632 O O . PRO A 1 83 ? 7.339 -3.239 0.513 1.00 94.81 83 PRO A O 1
ATOM 635 N N . HIS A 1 84 ? 6.230 -5.189 0.463 1.00 93.81 84 HIS A N 1
ATOM 636 C CA . HIS A 1 84 ? 5.164 -4.824 1.401 1.00 93.81 84 HIS A CA 1
ATOM 637 C C . HIS A 1 84 ? 5.650 -4.727 2.854 1.00 93.81 84 HIS A C 1
ATOM 639 O O . HIS A 1 84 ? 5.070 -4.010 3.669 1.00 93.81 84 HIS A O 1
ATOM 645 N N . ILE A 1 85 ? 6.732 -5.432 3.185 1.00 92.94 85 ILE A N 1
ATOM 646 C CA . ILE A 1 85 ? 7.340 -5.453 4.524 1.00 92.94 85 ILE A CA 1
ATOM 647 C C . ILE A 1 85 ? 8.578 -4.553 4.641 1.00 92.94 85 ILE A C 1
ATOM 649 O O . ILE A 1 85 ? 9.236 -4.566 5.684 1.00 92.94 85 ILE A O 1
ATOM 653 N N . ALA A 1 86 ? 8.924 -3.803 3.592 1.00 94.44 86 ALA A N 1
ATOM 654 C CA . ALA A 1 86 ? 10.063 -2.897 3.623 1.00 94.44 86 ALA A CA 1
ATOM 655 C C . ALA A 1 86 ? 9.914 -1.881 4.770 1.00 94.44 86 ALA A C 1
ATOM 657 O O . ALA A 1 86 ? 8.822 -1.375 5.024 1.00 94.44 86 ALA A O 1
ATOM 658 N N . THR A 1 87 ? 11.011 -1.549 5.456 1.00 94.56 87 THR A N 1
ATOM 659 C CA . THR A 1 87 ? 11.011 -0.595 6.581 1.00 94.56 87 THR A CA 1
ATOM 660 C C . THR A 1 87 ? 10.256 0.712 6.300 1.00 94.56 87 THR A C 1
ATOM 662 O O . THR A 1 87 ? 9.385 1.043 7.107 1.00 94.56 87 THR A O 1
ATOM 665 N N . PRO A 1 88 ? 10.492 1.431 5.179 1.00 95.50 88 PRO A N 1
ATOM 666 C CA . PRO A 1 88 ? 9.764 2.674 4.909 1.00 95.50 88 PRO A CA 1
ATOM 667 C C . PRO A 1 88 ? 8.254 2.452 4.721 1.00 95.50 88 PRO A C 1
ATOM 669 O O . PRO A 1 88 ? 7.455 3.281 5.145 1.00 95.50 88 PRO A O 1
ATOM 672 N N . VAL A 1 89 ? 7.847 1.301 4.176 1.00 96.06 89 VAL A N 1
ATOM 673 C CA . VAL A 1 89 ? 6.432 0.924 4.029 1.00 96.06 89 VAL A CA 1
ATOM 674 C C . VAL A 1 89 ? 5.797 0.680 5.394 1.00 96.06 89 VAL A C 1
ATOM 676 O O . VAL A 1 89 ? 4.737 1.228 5.677 1.00 96.06 89 VAL A O 1
ATOM 679 N N . LYS A 1 90 ? 6.455 -0.091 6.270 1.00 94.31 90 LYS A N 1
ATOM 680 C CA . LYS A 1 90 ? 5.964 -0.345 7.634 1.00 94.31 90 LYS A CA 1
ATOM 681 C C . LYS A 1 90 ? 5.802 0.955 8.422 1.00 94.31 90 LYS A C 1
ATOM 683 O O . LYS A 1 90 ? 4.772 1.160 9.050 1.00 94.31 90 LYS A O 1
ATOM 688 N N . GLN A 1 91 ? 6.796 1.842 8.361 1.00 95.06 91 GLN A N 1
ATOM 689 C CA . GLN A 1 91 ? 6.747 3.140 9.039 1.00 95.06 91 GLN A CA 1
ATOM 690 C C . GLN A 1 91 ? 5.593 4.007 8.528 1.00 95.06 91 GLN A C 1
ATOM 692 O O . GLN A 1 91 ? 4.863 4.577 9.336 1.00 95.06 91 GLN A O 1
ATOM 697 N N . LEU A 1 92 ? 5.395 4.067 7.208 1.00 97.00 92 LEU A N 1
ATOM 698 C CA . LEU A 1 92 ? 4.295 4.816 6.607 1.00 97.00 92 LEU A CA 1
ATOM 699 C C . LEU A 1 92 ? 2.929 4.250 7.020 1.00 97.00 92 LEU A C 1
ATOM 701 O O . LEU A 1 92 ? 2.045 5.008 7.415 1.00 97.00 92 LEU A O 1
ATOM 705 N N . LEU A 1 93 ? 2.749 2.928 6.960 1.00 95.81 93 LEU A N 1
ATOM 706 C CA . LEU A 1 93 ? 1.493 2.297 7.364 1.00 95.81 93 LEU A CA 1
ATOM 707 C C . LEU A 1 93 ? 1.209 2.546 8.849 1.00 95.81 93 LEU A C 1
ATOM 709 O O . LEU A 1 93 ? 0.107 2.972 9.184 1.00 95.81 93 LEU A O 1
ATOM 713 N N . ASN A 1 94 ? 2.201 2.367 9.725 1.00 94.19 94 ASN A N 1
ATOM 714 C CA . ASN A 1 94 ? 2.050 2.620 11.159 1.00 94.19 94 ASN A CA 1
ATOM 715 C C . ASN A 1 94 ? 1.692 4.086 11.449 1.00 94.19 94 ASN A C 1
ATOM 717 O O . ASN A 1 94 ? 0.890 4.350 12.338 1.00 94.19 94 ASN A O 1
ATOM 721 N N . LEU A 1 95 ? 2.252 5.036 10.692 1.00 95.62 95 LEU A N 1
ATOM 722 C CA . LEU A 1 95 ? 1.951 6.459 10.849 1.00 95.62 95 LEU A CA 1
ATOM 723 C C . LEU A 1 95 ? 0.484 6.790 10.534 1.00 95.62 95 LEU A C 1
ATOM 725 O O . LEU A 1 95 ? -0.106 7.624 11.213 1.00 95.62 95 LEU A O 1
ATOM 729 N N . HIS A 1 96 ? -0.100 6.164 9.509 1.00 95.69 96 HIS A N 1
ATOM 730 C CA . HIS A 1 96 ? -1.448 6.504 9.034 1.00 95.69 96 HIS A CA 1
ATOM 731 C C . HIS A 1 96 ? -2.555 5.617 9.611 1.00 95.69 96 HIS A C 1
ATOM 733 O O . HIS A 1 96 ? -3.651 6.100 9.882 1.00 95.69 96 HIS A O 1
ATOM 739 N N . PHE A 1 97 ? -2.281 4.330 9.807 1.00 94.69 97 PHE A N 1
ATOM 740 C CA . PHE A 1 97 ? -3.256 3.359 10.299 1.00 94.69 97 PHE A CA 1
ATOM 741 C C . PHE A 1 97 ? -3.002 2.964 11.755 1.00 94.69 97 PHE A C 1
ATOM 743 O O . PHE A 1 97 ? -3.880 2.404 12.389 1.00 94.69 97 PHE A O 1
ATOM 750 N N . GLY A 1 98 ? -1.850 3.264 12.347 1.00 92.94 98 GLY A N 1
ATOM 751 C CA . GLY A 1 98 ? -1.523 2.735 13.672 1.00 92.94 98 GLY A CA 1
ATOM 752 C C . GLY A 1 98 ? -1.231 1.230 13.656 1.00 92.94 98 GLY A C 1
ATOM 753 O O . GLY A 1 98 ? -1.560 0.500 12.720 1.00 92.94 98 GLY A O 1
ATOM 754 N N . ASN A 1 99 ? -0.557 0.761 14.705 1.00 88.62 99 ASN A N 1
ATOM 755 C CA . ASN A 1 99 ? -0.034 -0.608 14.762 1.00 88.62 99 ASN A CA 1
ATOM 756 C C . ASN A 1 99 ? -1.136 -1.670 14.921 1.00 88.62 99 ASN A C 1
ATOM 758 O O . ASN A 1 99 ? -0.953 -2.812 14.512 1.00 88.62 99 ASN A O 1
ATOM 762 N N . ASP A 1 100 ? -2.265 -1.302 15.522 1.00 92.25 100 ASP A N 1
ATOM 763 C CA . ASP A 1 100 ? -3.406 -2.170 15.828 1.00 92.25 100 ASP A CA 1
ATOM 764 C C . ASP A 1 100 ? -4.326 -2.414 14.622 1.00 92.25 100 ASP A C 1
ATOM 766 O O . ASP A 1 100 ? -5.129 -3.347 14.633 1.00 92.25 100 ASP A O 1
ATOM 770 N N . ARG A 1 101 ? -4.185 -1.619 13.554 1.00 94.25 101 ARG A N 1
ATOM 771 C CA . ARG A 1 101 ? -5.021 -1.705 12.346 1.00 94.25 101 ARG A CA 1
ATOM 772 C C . ARG A 1 101 ? -4.263 -2.220 11.121 1.00 94.25 101 ARG A C 1
ATOM 774 O O . ARG A 1 101 ? -4.724 -2.026 9.999 1.00 94.25 101 ARG A O 1
ATOM 781 N N . ILE A 1 102 ? -3.124 -2.895 11.302 1.00 93.81 102 ILE A N 1
ATOM 782 C CA . ILE A 1 102 ? -2.327 -3.472 10.205 1.00 93.81 102 ILE A CA 1
ATOM 783 C C . ILE A 1 102 ? -2.200 -4.988 10.365 1.00 93.81 102 ILE A C 1
ATOM 785 O O . ILE A 1 102 ? -1.649 -5.486 11.345 1.00 93.81 102 ILE A O 1
ATOM 789 N N . ILE A 1 103 ? -2.635 -5.731 9.347 1.00 92.12 103 ILE A N 1
ATOM 790 C CA . ILE A 1 103 ? -2.541 -7.194 9.285 1.00 92.12 103 ILE A CA 1
ATOM 791 C C . ILE A 1 103 ? -1.549 -7.585 8.182 1.00 92.12 103 ILE A C 1
ATOM 793 O O . ILE A 1 103 ? -1.788 -7.342 6.998 1.00 92.12 103 ILE A O 1
ATOM 797 N N . SER A 1 104 ? -0.431 -8.213 8.558 1.00 88.44 104 SER A N 1
ATOM 798 C CA . SER A 1 104 ? 0.569 -8.748 7.625 1.00 88.44 104 SER A CA 1
ATOM 799 C C . SER A 1 104 ? 1.328 -9.929 8.242 1.00 88.44 104 SER A C 1
ATOM 801 O O . SER A 1 104 ? 1.481 -10.030 9.457 1.00 88.44 104 SER A O 1
ATOM 803 N N . ARG A 1 105 ? 1.854 -10.833 7.402 1.00 79.38 105 ARG A N 1
ATOM 804 C CA . ARG A 1 105 ? 2.555 -12.067 7.825 1.00 79.38 105 ARG A CA 1
ATOM 805 C C . ARG A 1 105 ? 3.833 -11.810 8.651 1.00 79.38 105 ARG A C 1
ATOM 807 O O . ARG A 1 105 ? 4.375 -12.748 9.220 1.00 79.38 105 ARG A O 1
ATOM 814 N N . GLN A 1 106 ? 4.334 -10.572 8.717 1.00 68.75 106 GLN A N 1
ATOM 815 C CA . GLN A 1 106 ? 5.583 -10.221 9.415 1.00 68.75 106 GLN A CA 1
ATOM 816 C C . GLN A 1 106 ? 5.500 -8.921 10.242 1.00 68.75 106 GLN A C 1
ATOM 818 O O . GLN A 1 106 ? 6.492 -8.194 10.370 1.00 68.75 106 GLN A O 1
ATOM 823 N N . THR A 1 107 ? 4.323 -8.592 10.780 1.00 53.50 107 THR A N 1
ATOM 824 C CA . THR A 1 107 ? 4.114 -7.421 11.657 1.00 53.50 107 THR A CA 1
ATOM 825 C C . THR A 1 107 ? 4.090 -7.753 13.154 1.00 53.50 107 THR A C 1
ATOM 827 O O . THR A 1 107 ? 3.504 -7.007 13.928 1.00 53.50 107 THR A O 1
ATOM 830 N N . GLN A 1 108 ? 4.784 -8.803 13.610 1.00 47.62 108 GLN A N 1
ATOM 831 C CA . GLN A 1 108 ? 5.202 -8.861 15.018 1.00 47.62 108 GLN A CA 1
ATOM 832 C C . GLN A 1 108 ? 6.480 -8.035 15.194 1.00 47.62 108 GLN A C 1
ATOM 834 O O . GLN A 1 108 ? 7.534 -8.388 14.665 1.00 47.62 108 GLN A O 1
ATOM 839 N N . GLN A 1 109 ? 6.377 -6.918 15.915 1.00 50.00 109 GLN A N 1
ATOM 840 C CA . GLN A 1 109 ? 7.547 -6.280 16.513 1.00 50.00 109 GLN A CA 1
ATOM 841 C C . GLN A 1 109 ? 7.866 -6.956 17.857 1.00 50.00 109 GLN A C 1
ATOM 843 O O . GLN A 1 109 ? 6.940 -7.337 18.575 1.00 50.00 109 GLN A O 1
ATOM 848 N N . PRO A 1 110 ? 9.150 -7.107 18.222 1.00 43.06 110 PRO A N 1
ATOM 849 C CA . PRO A 1 110 ? 9.531 -7.515 19.563 1.00 43.06 110 PRO A CA 1
ATOM 850 C C . PRO A 1 110 ? 9.327 -6.327 20.514 1.00 43.06 110 PRO A C 1
ATOM 852 O O . PRO A 1 110 ? 9.941 -5.281 20.322 1.00 43.06 110 PRO A O 1
ATOM 855 N N . GLY A 1 111 ? 8.473 -6.484 21.528 1.00 47.88 111 GLY A N 1
ATOM 856 C CA . GLY A 1 111 ? 8.378 -5.530 22.639 1.00 47.88 111 GLY A CA 1
ATOM 857 C C . GLY A 1 111 ? 6.962 -5.123 23.034 1.00 47.88 111 GLY A C 1
ATOM 858 O O . GLY A 1 111 ? 6.594 -3.975 22.846 1.00 47.88 111 GLY A O 1
ATOM 859 N N . PHE A 1 112 ? 6.201 -6.052 23.616 1.00 45.03 112 PHE A N 1
ATOM 860 C CA . PHE A 1 112 ? 5.194 -5.765 24.655 1.00 45.03 112 PHE A CA 1
ATOM 861 C C . PHE A 1 112 ? 5.115 -6.944 25.645 1.00 45.03 112 PHE A C 1
ATOM 863 O O . PHE A 1 112 ? 4.048 -7.368 26.072 1.00 45.03 112 PHE A O 1
ATOM 870 N N . HIS A 1 113 ? 6.277 -7.492 26.003 1.00 49.66 113 HIS A N 1
ATOM 871 C CA . HIS A 1 113 ? 6.441 -8.275 27.223 1.00 49.66 113 HIS A CA 1
ATOM 872 C C . HIS A 1 113 ? 7.479 -7.536 28.054 1.00 49.66 113 HIS A C 1
ATOM 874 O O . HIS A 1 113 ? 8.668 -7.671 27.797 1.00 49.66 113 HIS A O 1
ATOM 880 N N . ASP A 1 114 ? 6.988 -6.609 28.873 1.00 46.81 114 ASP A N 1
ATOM 881 C CA . ASP A 1 114 ? 7.468 -6.266 30.215 1.00 46.81 114 ASP A CA 1
ATOM 882 C C . ASP A 1 114 ? 6.934 -4.874 30.582 1.00 46.81 114 ASP A C 1
ATOM 884 O O . ASP A 1 114 ? 7.063 -3.918 29.819 1.00 46.81 114 ASP A O 1
ATOM 888 N N . HIS A 1 115 ? 6.333 -4.796 31.774 1.00 43.84 115 HIS A N 1
ATOM 889 C CA . HIS A 1 115 ? 5.713 -3.632 32.429 1.00 43.84 115 HIS A CA 1
ATOM 890 C C . HIS A 1 115 ? 4.216 -3.390 32.168 1.00 43.84 115 HIS A C 1
ATOM 892 O O . HIS A 1 115 ? 3.837 -2.422 31.517 1.00 43.84 115 HIS A O 1
ATOM 898 N N . LEU A 1 116 ? 3.351 -4.201 32.793 1.00 39.97 116 LEU A N 1
ATOM 899 C CA . LEU A 1 116 ? 2.566 -3.797 33.979 1.00 39.97 116 LEU A CA 1
ATOM 900 C C . LEU A 1 116 ? 1.533 -4.878 34.359 1.00 39.97 116 LEU A C 1
ATOM 902 O O . LEU A 1 116 ? 0.656 -5.195 33.561 1.00 39.97 116 LEU A O 1
ATOM 906 N N . ILE A 1 117 ? 1.652 -5.310 35.625 1.00 47.69 117 ILE A N 1
ATOM 907 C CA . ILE A 1 117 ? 0.855 -6.263 36.433 1.00 47.69 117 ILE A CA 1
ATOM 908 C C . ILE A 1 117 ? 0.965 -7.739 36.036 1.00 47.69 117 ILE A C 1
ATOM 910 O O . ILE A 1 117 ? 0.354 -8.160 35.033 1.00 47.69 117 ILE A O 1
#

Radius of gyration: 21.81 Å; chains: 1; bounding box: 36×33×96 Å

Foldseek 3Di:
DDDDDDDDDPPPPPPQDWDFDWDDDPVDIFDRDTQWDQDPVGTHGDDQAQVSVLVCCVPGVLVSCVVVVCQAVAQAEDEADHSCPDPSNVVSNCVRHNLVRYHYPPSDDPDDPDDDD

pLDDT: mean 83.69, std 17.87, range [39.97, 98.0]

Sequence (117 aa):
MGKRESVPNATIASLQSQKVWCGFTAAFIVGPFFFEEIGPSGPVTCSVNGTRYEFLLRNQLIPALQQRGCVDSTIFMQDGSPPHIATPVKQLLNLHFGNDRIISRQTQQPGFHDHLI